Protein AF-A0AB38QVZ7-F1 (afdb_monomer_lite)

Structure (mmCIF, N/CA/C/O backbone):
data_AF-A0AB38QVZ7-F1
#
_entry.id   AF-A0AB38QVZ7-F1
#
loop_
_atom_site.group_PDB
_atom_site.id
_atom_site.type_symbol
_atom_site.label_atom_id
_atom_site.label_alt_id
_atom_site.label_comp_id
_atom_site.label_asym_id
_atom_site.label_entity_id
_atom_site.label_seq_id
_atom_site.pdbx_PDB_ins_code
_atom_site.Cartn_x
_atom_site.Cartn_y
_atom_site.Cartn_z
_atom_site.occupancy
_atom_site.B_iso_or_equiv
_atom_site.auth_seq_id
_atom_site.auth_comp_id
_atom_site.auth_asym_id
_atom_site.auth_atom_id
_atom_site.pdbx_PDB_model_num
ATOM 1 N N . MET A 1 1 ? -0.537 10.337 21.433 1.00 65.56 1 MET A N 1
ATOM 2 C CA . MET A 1 1 ? -1.586 9.343 21.124 1.00 65.56 1 MET A CA 1
ATOM 3 C C . MET A 1 1 ? -2.334 9.075 22.421 1.00 65.56 1 MET A C 1
ATOM 5 O O . MET A 1 1 ? -1.668 8.815 23.414 1.00 65.56 1 MET A O 1
ATOM 9 N N . ASP A 1 2 ? -3.657 9.234 22.458 1.00 90.69 2 ASP A N 1
ATOM 10 C CA . ASP A 1 2 ? -4.445 8.999 23.679 1.00 90.69 2 ASP A CA 1
ATOM 11 C C . ASP A 1 2 ? -4.941 7.549 23.711 1.00 90.69 2 ASP A C 1
ATOM 13 O O . ASP A 1 2 ? -5.911 7.187 23.042 1.00 90.69 2 ASP A O 1
ATOM 17 N N . TYR A 1 3 ? -4.243 6.710 24.473 1.00 93.56 3 TYR A N 1
ATOM 18 C CA . TYR A 1 3 ? -4.527 5.280 24.558 1.00 93.56 3 TYR A CA 1
ATOM 19 C C . TYR A 1 3 ? -5.864 4.968 25.244 1.00 93.56 3 TYR A C 1
ATOM 21 O O . TYR A 1 3 ? -6.479 3.957 24.909 1.00 93.56 3 TYR A O 1
ATOM 29 N N . LYS A 1 4 ? -6.353 5.831 26.151 1.00 95.12 4 LYS A N 1
ATOM 30 C CA . LYS A 1 4 ? -7.640 5.613 26.836 1.00 95.12 4 LYS A CA 1
ATOM 31 C C . LYS A 1 4 ? -8.794 5.714 25.845 1.00 95.12 4 LYS A C 1
ATOM 33 O O . LYS A 1 4 ? -9.647 4.833 25.800 1.00 95.12 4 LYS A O 1
ATOM 38 N N . LYS A 1 5 ? -8.754 6.728 24.980 1.00 93.75 5 LYS A N 1
ATOM 39 C CA . LYS A 1 5 ? -9.744 6.928 23.915 1.00 93.75 5 LYS A CA 1
ATOM 40 C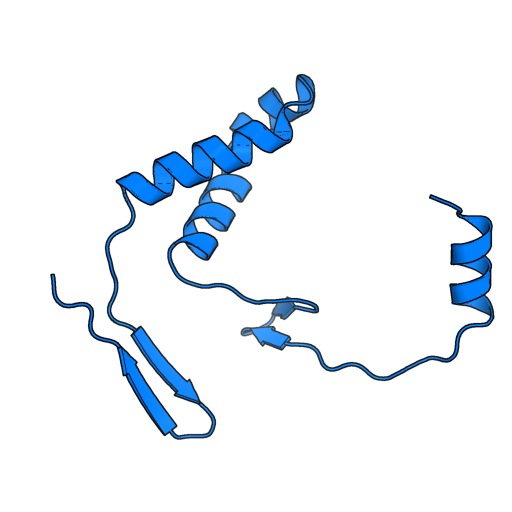 C . LYS A 1 5 ? -9.718 5.815 22.859 1.00 93.75 5 LYS A C 1
ATOM 42 O O . LYS A 1 5 ? -10.762 5.439 22.330 1.00 93.75 5 LYS A O 1
ATOM 47 N N . VAL A 1 6 ? -8.535 5.278 22.538 1.00 94.62 6 VAL A N 1
ATOM 48 C CA . VAL A 1 6 ? -8.406 4.118 21.634 1.00 94.62 6 VAL A CA 1
ATOM 49 C C . VAL A 1 6 ? -9.039 2.875 22.261 1.00 94.62 6 VAL A C 1
ATOM 51 O O . VAL A 1 6 ? -9.818 2.199 21.593 1.00 94.62 6 VAL A O 1
ATOM 54 N N . LEU A 1 7 ? -8.759 2.607 23.540 1.00 95.19 7 LEU A N 1
ATOM 55 C CA . LEU A 1 7 ? -9.328 1.473 24.269 1.00 95.19 7 LEU A CA 1
ATOM 56 C C . LEU A 1 7 ? -10.858 1.554 24.345 1.00 95.19 7 LEU A C 1
ATOM 58 O O . LEU A 1 7 ? -11.537 0.587 24.013 1.00 95.19 7 LEU A O 1
ATOM 62 N N . GLU A 1 8 ? -11.400 2.717 24.705 1.00 95.31 8 GLU A N 1
ATOM 63 C CA . GLU A 1 8 ? -12.846 2.962 24.731 1.00 95.31 8 GLU A CA 1
ATOM 64 C C . GLU A 1 8 ? -13.487 2.675 23.364 1.00 95.31 8 GLU A C 1
ATOM 66 O O . GLU A 1 8 ? -14.511 2.001 23.273 1.00 95.31 8 GLU A O 1
ATOM 71 N N . ARG A 1 9 ? -12.839 3.102 22.273 1.00 93.25 9 ARG A N 1
ATOM 72 C CA . ARG A 1 9 ? -13.328 2.866 20.911 1.00 93.25 9 ARG A CA 1
ATOM 73 C C . ARG A 1 9 ? -13.275 1.397 20.491 1.00 93.25 9 ARG A C 1
ATOM 75 O O . ARG A 1 9 ? -14.134 0.982 19.719 1.00 93.25 9 ARG A O 1
ATOM 82 N N . ILE A 1 10 ? -12.305 0.623 20.978 1.00 94.38 10 ILE A N 1
ATOM 83 C CA . ILE A 1 10 ? -12.232 -0.827 20.738 1.00 94.38 10 ILE A CA 1
ATOM 84 C C . ILE A 1 10 ? -13.340 -1.554 21.511 1.00 94.38 10 ILE A C 1
ATOM 86 O O . ILE A 1 10 ? -13.977 -2.443 20.955 1.00 94.38 10 ILE A O 1
ATOM 90 N N . LEU A 1 11 ? -13.594 -1.164 22.765 1.00 95.88 11 LEU A N 1
ATOM 91 C CA . LEU A 1 11 ? -14.573 -1.826 23.634 1.00 95.88 11 LEU A CA 1
ATOM 92 C C . LEU A 1 11 ? -16.026 -1.469 23.294 1.00 95.88 11 LEU A C 1
ATOM 94 O O . LEU A 1 11 ? -16.900 -2.327 23.360 1.00 95.88 11 LEU A O 1
ATOM 98 N N . MET A 1 12 ? -16.293 -0.207 22.951 1.00 95.06 12 MET A N 1
ATOM 99 C CA . MET A 1 12 ? -17.654 0.325 22.785 1.00 95.06 12 MET A CA 1
ATOM 100 C C . MET A 1 12 ? -18.017 0.603 21.320 1.00 95.06 12 MET A C 1
ATOM 102 O O . MET A 1 12 ? -19.163 0.926 21.002 1.00 95.06 12 MET A O 1
ATOM 106 N N . GLY A 1 13 ? -17.044 0.524 20.410 1.00 91.25 13 GLY A N 1
ATOM 107 C CA . GLY A 1 13 ? -17.245 0.805 18.994 1.00 91.25 13 GLY A CA 1
ATOM 108 C C . GLY A 1 13 ? -18.130 -0.231 18.305 1.00 91.25 13 GLY A C 1
ATOM 109 O O . GLY A 1 13 ? -18.056 -1.429 18.565 1.00 91.25 13 GLY A O 1
ATOM 110 N N . LYS A 1 14 ? -18.952 0.225 17.355 1.00 92.75 14 LYS A N 1
ATOM 111 C CA . LYS A 1 14 ? -19.709 -0.676 16.478 1.00 92.75 14 LYS A CA 1
ATOM 112 C C . LYS A 1 14 ? -18.782 -1.272 15.423 1.00 92.75 14 LYS A C 1
ATOM 114 O O . LYS A 1 14 ? -18.132 -0.529 14.685 1.00 92.75 14 LYS A O 1
ATOM 119 N N . GLN A 1 15 ? -18.779 -2.597 15.320 1.00 93.12 15 GLN A N 1
ATOM 120 C CA . GLN A 1 15 ? -18.070 -3.308 14.262 1.00 93.12 15 GLN A CA 1
ATOM 121 C C . GLN A 1 15 ? -18.696 -2.999 12.899 1.00 93.12 15 GLN A C 1
ATOM 123 O O . GLN A 1 15 ? -19.913 -2.841 12.775 1.00 93.12 15 GLN A O 1
ATOM 128 N N . ARG A 1 16 ? -17.852 -2.902 11.873 1.00 93.12 16 ARG A N 1
ATOM 129 C CA . ARG A 1 16 ? -18.270 -2.709 10.484 1.00 93.12 16 ARG A CA 1
ATOM 130 C C . ARG A 1 16 ? -17.502 -3.676 9.605 1.00 93.12 16 ARG A C 1
ATOM 132 O O . ARG A 1 16 ? -16.321 -3.915 9.841 1.00 93.12 16 ARG A O 1
ATOM 139 N N . LYS A 1 17 ? -18.182 -4.204 8.594 1.00 96.12 17 LYS A N 1
ATOM 140 C CA . LYS A 1 17 ? -17.513 -4.900 7.500 1.00 96.12 17 LYS A CA 1
ATOM 141 C C . LYS A 1 17 ? -16.796 -3.860 6.646 1.00 96.12 17 LYS A C 1
ATOM 143 O O . LYS A 1 17 ? -17.322 -2.765 6.448 1.00 96.12 17 LYS A O 1
ATOM 148 N N . ILE A 1 18 ? -15.603 -4.213 6.198 1.00 95.69 18 ILE A N 1
ATOM 149 C CA . ILE A 1 18 ? -14.811 -3.434 5.256 1.00 95.69 18 ILE A CA 1
ATOM 150 C C . ILE A 1 18 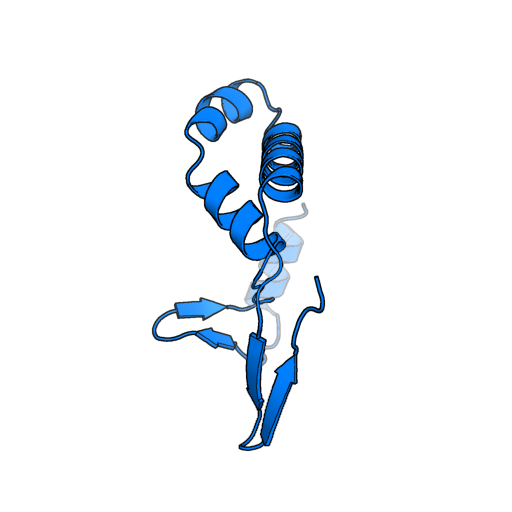? -14.379 -4.361 4.133 1.00 95.69 18 ILE A C 1
ATOM 152 O O . ILE A 1 18 ? -14.230 -5.567 4.353 1.00 95.69 18 ILE A O 1
ATOM 156 N N . ASP A 1 19 ? -14.159 -3.783 2.966 1.00 96.25 19 ASP A N 1
ATOM 157 C CA . ASP A 1 19 ? -13.553 -4.497 1.857 1.00 96.25 19 ASP A CA 1
ATOM 158 C C . ASP A 1 19 ? -12.044 -4.607 2.080 1.00 96.25 19 ASP A C 1
ATOM 160 O O . ASP A 1 19 ? -11.420 -3.760 2.725 1.00 96.25 19 ASP A O 1
ATOM 164 N N . VAL A 1 20 ? -11.464 -5.684 1.562 1.00 96.00 20 VAL A N 1
ATOM 165 C CA . VAL A 1 20 ? -10.030 -5.964 1.644 1.00 96.00 20 VAL A CA 1
ATOM 166 C C . VAL A 1 20 ? -9.564 -6.366 0.253 1.00 96.00 20 VAL A C 1
ATOM 168 O O . VAL A 1 20 ? -10.208 -7.181 -0.407 1.00 96.00 20 VAL A O 1
ATOM 171 N N . GLY A 1 21 ? -8.448 -5.798 -0.196 1.00 95.56 21 GLY A N 1
ATOM 172 C CA . GLY A 1 21 ? -7.807 -6.211 -1.439 1.00 95.56 21 GLY A CA 1
ATOM 173 C C . GLY A 1 21 ? -7.080 -7.541 -1.250 1.00 95.56 21 GLY A C 1
ATOM 174 O O . GLY A 1 21 ? -6.415 -7.736 -0.233 1.00 95.56 21 GLY A O 1
ATOM 175 N N . ARG A 1 22 ? -7.174 -8.442 -2.230 1.00 95.25 22 ARG A N 1
ATOM 176 C CA . ARG A 1 22 ? -6.404 -9.693 -2.278 1.00 95.25 22 ARG A CA 1
ATOM 177 C C . ARG A 1 22 ? -5.498 -9.687 -3.505 1.00 95.25 22 ARG A C 1
ATOM 179 O O . ARG A 1 22 ? -5.968 -9.387 -4.600 1.00 95.25 22 ARG A O 1
ATOM 186 N N . ILE A 1 23 ? -4.227 -10.021 -3.311 1.00 92.94 23 ILE A N 1
ATOM 187 C CA . ILE A 1 23 ? -3.238 -10.212 -4.377 1.00 92.94 23 ILE A CA 1
ATOM 188 C C . ILE A 1 23 ? -2.664 -11.608 -4.181 1.00 92.94 23 ILE A C 1
ATOM 190 O O . ILE A 1 23 ? -1.982 -11.846 -3.190 1.00 92.94 23 ILE A O 1
ATOM 194 N N . ASP A 1 24 ? -2.975 -12.535 -5.083 1.00 91.00 24 ASP A N 1
ATOM 195 C CA . ASP A 1 24 ? -2.644 -13.955 -4.926 1.00 91.00 24 ASP A CA 1
ATOM 196 C C . ASP A 1 24 ? -3.069 -14.491 -3.538 1.00 91.00 24 ASP A C 1
ATOM 198 O O . ASP A 1 24 ? -4.265 -14.558 -3.240 1.00 91.00 24 ASP A O 1
ATOM 202 N N . GLU A 1 25 ? -2.115 -14.827 -2.663 1.00 94.38 25 GLU A N 1
ATOM 203 C CA . GLU A 1 25 ? -2.362 -15.293 -1.287 1.00 94.38 25 GLU A CA 1
ATOM 204 C C . GLU A 1 25 ? -2.188 -14.206 -0.209 1.00 94.38 25 GLU A C 1
ATOM 206 O O . GLU A 1 25 ? -2.377 -14.467 0.981 1.00 94.38 25 GLU A O 1
ATOM 211 N N . GLU A 1 26 ? -1.856 -12.976 -0.603 1.00 92.56 26 GLU A N 1
ATOM 212 C CA . GLU A 1 26 ? -1.657 -11.835 0.292 1.00 92.56 26 GLU A CA 1
ATOM 213 C C . GLU A 1 26 ? -2.877 -10.898 0.336 1.00 92.56 26 GLU A C 1
ATOM 215 O O . GLU A 1 26 ? -3.671 -10.809 -0.604 1.00 92.56 26 GLU A O 1
ATOM 220 N N . TYR A 1 27 ? -3.017 -10.160 1.443 1.00 94.44 27 TYR A N 1
ATOM 221 C CA . TYR A 1 27 ? -4.125 -9.229 1.686 1.00 94.44 27 TYR A CA 1
ATOM 22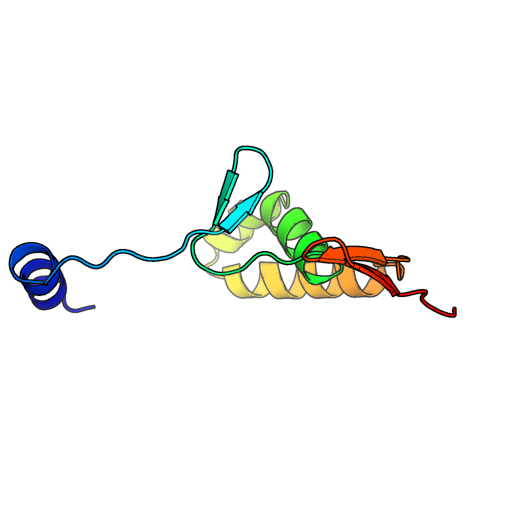2 C C . TYR A 1 27 ? -3.619 -7.808 1.950 1.00 94.44 27 TYR A C 1
ATOM 224 O O . TYR A 1 27 ? -2.639 -7.609 2.668 1.00 94.44 27 TYR A O 1
ATOM 232 N N . CYS A 1 28 ? -4.336 -6.806 1.437 1.00 92.88 28 CYS A N 1
ATOM 233 C CA . CYS A 1 28 ? -4.059 -5.388 1.654 1.00 92.88 28 CYS A CA 1
ATOM 234 C C . CYS A 1 28 ? -5.317 -4.628 2.104 1.00 92.88 28 CYS A C 1
ATOM 236 O O . CYS A 1 28 ? -6.392 -4.774 1.526 1.00 92.88 28 CYS A O 1
ATOM 238 N N . ILE A 1 29 ? -5.170 -3.785 3.130 1.00 95.31 29 ILE A N 1
ATOM 239 C CA . ILE A 1 29 ? -6.264 -2.984 3.712 1.00 95.31 29 ILE A CA 1
ATOM 240 C C . ILE A 1 29 ? -6.333 -1.574 3.098 1.00 95.31 29 ILE A C 1
ATOM 242 O O . ILE A 1 29 ? -7.365 -0.915 3.187 1.00 95.31 29 ILE A O 1
ATOM 246 N N . THR A 1 30 ? -5.244 -1.081 2.500 1.00 92.31 30 THR A N 1
ATOM 247 C CA . THR A 1 30 ? -5.126 0.326 2.087 1.00 92.31 30 THR A CA 1
ATOM 248 C C . THR A 1 30 ? -4.996 0.494 0.581 1.00 92.31 30 THR A C 1
ATOM 250 O O . THR A 1 30 ? -5.901 1.023 -0.055 1.00 92.31 30 THR A O 1
ATOM 253 N N . VAL A 1 31 ? -3.864 0.099 0.005 1.00 88.19 31 VAL A N 1
ATOM 254 C CA . VAL A 1 31 ? -3.548 0.339 -1.405 1.00 88.19 31 VAL A CA 1
ATOM 255 C C . VAL A 1 31 ? -2.495 -0.644 -1.903 1.00 88.19 31 VAL A C 1
ATOM 257 O O . VAL A 1 31 ? -1.623 -1.077 -1.150 1.00 88.19 31 VAL A O 1
ATOM 260 N N . VAL A 1 32 ? -2.566 -0.973 -3.190 1.00 86.88 32 VAL A N 1
ATOM 261 C CA . VAL A 1 32 ? -1.558 -1.755 -3.908 1.00 86.88 32 VAL A CA 1
ATOM 262 C C . VAL A 1 32 ? -0.992 -0.875 -5.010 1.00 86.88 32 VAL A C 1
ATOM 264 O O . VAL A 1 32 ? -1.746 -0.265 -5.765 1.00 86.88 32 VAL A O 1
ATOM 267 N N . GLY A 1 33 ? 0.333 -0.798 -5.088 1.00 82.88 33 GLY A N 1
ATOM 268 C CA . GLY A 1 33 ? 1.043 -0.027 -6.102 1.00 82.88 33 GLY A CA 1
ATOM 269 C C . GLY A 1 33 ? 1.942 -0.925 -6.943 1.00 82.88 33 GLY A C 1
ATOM 270 O O . GLY A 1 33 ? 2.596 -1.824 -6.420 1.00 82.88 33 GLY A O 1
ATOM 271 N N . ILE A 1 34 ? 2.001 -0.653 -8.246 1.00 82.69 34 ILE A N 1
ATOM 272 C CA . ILE A 1 34 ? 2.946 -1.271 -9.182 1.00 82.69 34 ILE A CA 1
ATOM 273 C C . ILE A 1 34 ? 3.758 -0.184 -9.891 1.00 82.69 34 ILE A C 1
ATOM 275 O O . ILE A 1 34 ? 3.403 0.994 -9.883 1.00 82.69 34 ILE A O 1
ATOM 279 N N . GLY A 1 35 ? 4.867 -0.574 -10.511 1.00 78.44 35 GLY A N 1
ATOM 280 C CA . GLY A 1 35 ? 5.720 0.342 -11.261 1.00 78.44 35 GLY A CA 1
ATOM 281 C C . GLY A 1 35 ? 6.775 1.033 -10.396 1.00 78.44 35 GLY A C 1
ATOM 282 O O . GLY A 1 35 ? 7.419 0.371 -9.582 1.00 78.44 35 GLY A O 1
ATOM 283 N N . LEU A 1 36 ? 6.994 2.339 -10.598 1.00 73.88 36 LEU A N 1
ATOM 284 C CA . LEU A 1 36 ? 8.063 3.088 -9.921 1.00 73.88 36 LEU A CA 1
ATOM 285 C C . LEU A 1 36 ? 7.955 2.968 -8.395 1.00 73.88 36 LEU A C 1
ATOM 287 O O . LEU A 1 36 ? 8.922 2.586 -7.743 1.00 73.88 36 LEU A O 1
ATOM 291 N N . ASP A 1 37 ? 6.771 3.237 -7.844 1.00 71.25 37 ASP A N 1
ATOM 292 C CA . ASP A 1 37 ? 6.528 3.216 -6.399 1.00 71.25 37 ASP A CA 1
ATOM 293 C C . ASP A 1 37 ? 6.696 1.806 -5.808 1.00 71.25 37 ASP A C 1
ATOM 295 O O . ASP A 1 37 ? 7.383 1.623 -4.804 1.00 71.25 37 ASP A O 1
ATOM 299 N N . GLY A 1 38 ? 6.209 0.777 -6.514 1.00 68.69 38 GLY A N 1
ATOM 300 C CA . GLY A 1 38 ? 6.449 -0.623 -6.149 1.00 68.69 38 GLY A CA 1
ATOM 301 C C . GLY A 1 38 ? 7.941 -0.977 -6.136 1.00 68.69 38 GLY A C 1
ATOM 302 O O . GLY A 1 38 ? 8.421 -1.632 -5.209 1.00 68.69 38 GLY A O 1
ATOM 303 N N . LYS A 1 39 ? 8.717 -0.477 -7.110 1.00 73.19 39 LYS A N 1
ATOM 304 C CA . LYS A 1 39 ? 10.166 -0.711 -7.160 1.00 73.19 39 LYS A CA 1
ATOM 305 C C . LYS A 1 39 ? 10.917 0.037 -6.056 1.00 73.19 39 LYS A C 1
ATOM 307 O O . LYS A 1 39 ? 11.888 -0.494 -5.516 1.00 73.19 39 LYS A O 1
ATOM 312 N N . VAL A 1 40 ? 10.466 1.237 -5.687 1.00 73.06 40 VAL A N 1
ATOM 313 C CA . VAL A 1 40 ? 10.980 1.987 -4.528 1.00 73.06 40 VAL A CA 1
ATOM 314 C C . VAL A 1 40 ? 10.697 1.239 -3.232 1.00 73.06 40 VAL A C 1
ATOM 316 O O . VAL A 1 40 ? 11.609 1.090 -2.417 1.00 73.06 40 VAL A O 1
ATOM 319 N N . ALA A 1 41 ? 9.480 0.723 -3.052 1.00 69.62 41 ALA A N 1
ATOM 320 C CA . ALA A 1 41 ? 9.102 -0.056 -1.879 1.00 69.62 41 ALA A CA 1
ATOM 321 C C . ALA A 1 41 ? 9.935 -1.342 -1.746 1.00 69.62 41 ALA A C 1
ATOM 323 O O . ALA A 1 41 ? 10.457 -1.617 -0.664 1.00 69.62 41 ALA A O 1
ATOM 324 N N . GLU A 1 42 ? 10.138 -2.082 -2.841 1.00 72.62 42 GLU A N 1
ATOM 325 C CA . GLU A 1 42 ? 10.998 -3.272 -2.886 1.00 72.62 42 GLU A CA 1
ATOM 326 C C . GLU A 1 42 ? 12.448 -2.929 -2.503 1.00 72.62 42 GLU A C 1
ATOM 328 O O . GLU A 1 42 ? 12.999 -3.508 -1.565 1.00 72.62 42 GLU A O 1
ATOM 333 N N . VAL A 1 43 ? 13.061 -1.942 -3.172 1.00 68.56 43 VAL A N 1
ATOM 334 C CA . VAL A 1 43 ? 14.449 -1.525 -2.902 1.00 68.56 43 VAL A CA 1
ATOM 335 C C . VAL A 1 43 ? 14.603 -1.052 -1.459 1.00 68.56 43 VAL A C 1
ATOM 337 O O . VAL A 1 43 ? 15.551 -1.449 -0.782 1.00 68.56 43 VAL A O 1
ATOM 340 N N . ASN A 1 44 ? 13.660 -0.261 -0.950 1.00 66.75 44 ASN A N 1
ATOM 341 C CA . ASN A 1 44 ? 13.694 0.224 0.423 1.00 66.75 44 ASN A CA 1
ATOM 342 C C . ASN A 1 44 ? 13.517 -0.918 1.443 1.00 66.75 44 ASN A C 1
ATOM 344 O O . ASN A 1 44 ? 14.192 -0.935 2.473 1.00 66.75 44 ASN A O 1
ATOM 348 N N . ASN A 1 45 ? 12.655 -1.903 1.170 1.00 67.69 45 ASN A N 1
ATOM 349 C CA . ASN A 1 45 ? 12.469 -3.069 2.040 1.00 67.69 45 ASN A CA 1
ATOM 350 C C . ASN A 1 45 ? 13.674 -4.015 2.051 1.00 67.69 45 ASN A C 1
ATOM 352 O O . ASN A 1 45 ? 14.015 -4.528 3.114 1.00 67.69 45 ASN A O 1
ATOM 356 N N . VAL A 1 46 ? 14.356 -4.187 0.918 1.00 65.25 46 VAL A N 1
ATOM 357 C CA . VAL A 1 46 ? 15.546 -5.049 0.796 1.00 65.25 46 VAL A CA 1
ATOM 358 C C . VAL A 1 46 ? 16.838 -4.325 1.221 1.00 65.25 46 VAL A C 1
ATOM 360 O O . VAL A 1 46 ? 17.847 -4.967 1.532 1.00 65.25 46 VAL A O 1
ATOM 363 N N . SER A 1 47 ? 16.845 -2.988 1.274 1.00 59.41 47 SER A N 1
ATOM 364 C CA . SER A 1 47 ? 18.055 -2.209 1.555 1.00 59.41 47 SER A CA 1
ATOM 365 C C . SER A 1 47 ? 18.632 -2.482 2.955 1.00 59.41 47 SER A C 1
ATOM 367 O O . SER A 1 47 ? 18.054 -2.166 3.996 1.00 59.41 47 SER A O 1
ATOM 369 N N . LYS A 1 48 ? 19.856 -3.028 2.988 1.00 55.09 48 LYS A N 1
ATOM 370 C CA . LYS A 1 48 ? 20.612 -3.315 4.224 1.00 55.09 48 LYS A CA 1
ATOM 371 C C . LYS A 1 48 ? 20.934 -2.052 5.041 1.00 55.09 48 LYS A C 1
ATOM 373 O O . LYS A 1 48 ? 21.177 -2.143 6.244 1.00 55.09 48 LYS A O 1
ATOM 378 N N . TYR A 1 49 ? 20.890 -0.875 4.413 1.00 57.25 49 TYR A N 1
ATOM 379 C CA . TYR A 1 49 ? 21.164 0.417 5.048 1.00 57.25 49 TYR A CA 1
ATOM 380 C C . TYR A 1 49 ? 20.058 0.877 6.012 1.00 57.25 49 TYR A C 1
ATOM 382 O O . TYR A 1 49 ? 20.340 1.710 6.872 1.00 57.25 49 TYR A O 1
ATOM 390 N N . LYS A 1 50 ? 18.843 0.293 5.968 1.00 53.03 50 LYS A N 1
ATOM 391 C CA . LYS A 1 50 ? 17.762 0.575 6.936 1.00 53.03 50 LYS A CA 1
ATOM 392 C C . LYS A 1 50 ? 18.216 0.413 8.386 1.00 53.03 50 LYS A C 1
ATOM 394 O O . LYS A 1 50 ? 17.851 1.230 9.223 1.00 53.03 50 LYS A O 1
ATOM 399 N N . LYS A 1 51 ? 19.034 -0.604 8.694 1.00 54.84 51 LYS A N 1
ATOM 400 C CA . LYS A 1 51 ? 19.537 -0.839 10.061 1.00 54.84 51 LYS A CA 1
ATOM 401 C C . LYS A 1 51 ? 20.478 0.269 10.533 1.00 54.84 51 LYS A C 1
ATOM 403 O O . LYS A 1 51 ? 20.377 0.697 11.678 1.00 54.84 51 LYS A O 1
ATOM 408 N N . TRP A 1 52 ? 21.346 0.758 9.649 1.00 54.75 52 TRP A N 1
ATOM 409 C CA . TRP A 1 52 ? 22.276 1.838 9.973 1.00 54.75 52 TRP A CA 1
ATOM 410 C C . TRP A 1 52 ? 21.557 3.191 10.074 1.00 54.75 52 TRP A C 1
ATOM 412 O O . TRP A 1 52 ? 21.780 3.920 11.031 1.00 54.75 52 TRP A O 1
ATOM 422 N N . PHE A 1 53 ? 20.604 3.483 9.180 1.00 53.41 53 PHE A N 1
ATOM 42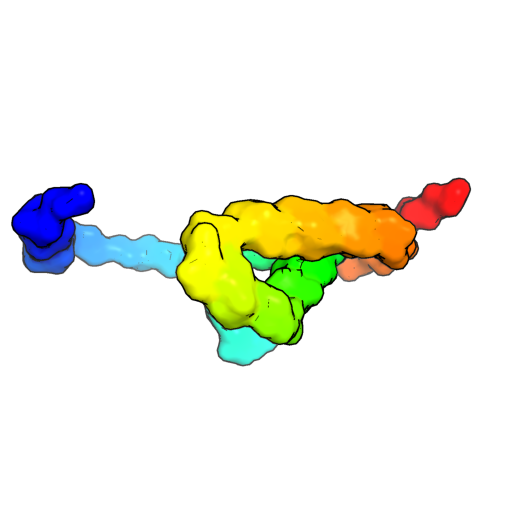3 C CA . PHE A 1 53 ? 19.831 4.732 9.215 1.00 53.41 53 PHE A CA 1
ATOM 424 C C . PHE A 1 53 ? 18.785 4.797 10.341 1.00 53.41 53 PHE A C 1
ATOM 426 O O . PHE A 1 53 ? 18.558 5.879 10.886 1.00 53.41 53 PHE A O 1
ATOM 433 N N . ASN A 1 54 ? 18.186 3.669 10.753 1.00 53.88 54 ASN A N 1
ATOM 434 C CA . ASN A 1 54 ? 17.335 3.639 11.952 1.00 53.88 54 ASN A CA 1
ATOM 435 C C . ASN A 1 54 ? 18.140 3.905 13.228 1.00 53.88 54 ASN A C 1
ATOM 437 O O . ASN A 1 54 ? 17.623 4.552 14.136 1.00 53.88 54 ASN A O 1
ATOM 441 N N . PHE A 1 55 ? 19.400 3.457 13.288 1.00 55.81 55 PHE A N 1
ATOM 442 C CA . PHE A 1 55 ? 20.280 3.707 14.432 1.00 55.81 55 PHE A CA 1
ATOM 443 C C . PHE A 1 55 ? 20.555 5.208 14.638 1.00 55.81 55 PHE A C 1
ATOM 445 O O . PHE A 1 55 ? 20.640 5.669 15.771 1.00 55.81 55 PHE A O 1
ATOM 452 N N . ILE A 1 56 ? 20.580 5.992 13.555 1.00 61.88 56 ILE A N 1
ATOM 453 C CA . ILE A 1 56 ? 20.752 7.458 13.574 1.00 61.88 56 ILE A CA 1
ATOM 454 C C . ILE A 1 56 ? 19.437 8.252 13.426 1.00 61.88 56 ILE A C 1
ATOM 456 O O . ILE A 1 56 ? 19.483 9.459 13.220 1.00 61.88 56 ILE A O 1
ATOM 460 N N . ARG A 1 57 ? 18.257 7.617 13.558 1.00 59.12 57 ARG A N 1
ATOM 461 C CA . ARG A 1 57 ? 16.918 8.253 13.433 1.00 59.12 57 ARG A CA 1
ATOM 462 C C . ARG A 1 57 ? 16.634 8.945 12.083 1.00 59.12 57 ARG A C 1
ATOM 464 O O . ARG A 1 57 ? 15.767 9.809 12.000 1.00 59.12 57 ARG A O 1
ATOM 471 N N . LEU A 1 58 ? 17.296 8.534 11.002 1.00 60.03 58 LEU A N 1
ATOM 472 C CA . LEU A 1 58 ? 17.176 9.134 9.662 1.00 60.03 58 LEU A CA 1
ATOM 473 C C . LEU A 1 58 ? 16.368 8.266 8.676 1.00 60.03 58 LEU A C 1
ATOM 475 O O . LEU A 1 58 ? 16.602 8.292 7.469 1.00 60.03 58 LEU A O 1
ATOM 479 N N . GLY A 1 59 ? 15.388 7.500 9.164 1.00 59.75 59 GLY A N 1
ATOM 480 C CA . GLY A 1 59 ? 14.573 6.594 8.338 1.00 59.75 59 GLY A CA 1
ATOM 481 C C . GLY A 1 59 ? 13.883 7.264 7.135 1.00 59.75 59 GLY A C 1
ATOM 482 O O . GLY A 1 59 ? 13.723 6.628 6.095 1.00 59.75 59 GLY A O 1
ATOM 483 N N . ALA A 1 60 ? 13.558 8.559 7.226 1.00 64.94 60 ALA A N 1
ATOM 484 C CA . ALA A 1 60 ? 12.988 9.335 6.120 1.00 64.94 60 ALA A CA 1
ATOM 485 C C . ALA A 1 60 ? 13.973 9.540 4.950 1.00 64.94 60 ALA A C 1
ATOM 487 O O . ALA A 1 60 ? 13.568 9.487 3.790 1.00 64.94 60 ALA A O 1
ATOM 488 N N . LEU A 1 61 ? 15.273 9.696 5.228 1.00 69.00 61 LEU A N 1
ATOM 489 C CA . LEU A 1 61 ? 16.293 9.837 4.181 1.00 69.00 61 LEU A CA 1
ATOM 490 C C . LEU A 1 61 ? 16.496 8.531 3.403 1.00 69.00 61 LEU A C 1
ATOM 492 O O . LEU A 1 61 ? 16.770 8.569 2.208 1.00 69.00 61 LEU A O 1
ATOM 496 N N . SER A 1 62 ? 16.291 7.377 4.046 1.00 68.25 62 SER A N 1
ATOM 497 C CA . SER A 1 62 ? 16.364 6.065 3.387 1.00 68.25 62 SER A CA 1
ATOM 498 C C . SER A 1 62 ? 15.325 5.923 2.269 1.00 68.25 62 SER A C 1
ATOM 500 O O . SER A 1 62 ? 15.637 5.382 1.206 1.00 68.25 62 SER A O 1
ATOM 502 N N . TYR A 1 63 ? 14.105 6.433 2.478 1.00 68.19 63 TYR A N 1
ATOM 503 C CA . TYR A 1 63 ? 13.063 6.429 1.446 1.00 68.19 63 TYR A CA 1
ATOM 504 C C . TYR A 1 63 ? 13.430 7.361 0.289 1.00 68.19 63 TYR A C 1
ATOM 506 O O . TYR A 1 63 ? 13.362 6.951 -0.863 1.00 68.19 63 TYR A O 1
ATOM 514 N N . VAL A 1 64 ? 13.888 8.582 0.589 1.00 74.12 64 VAL A N 1
ATOM 515 C CA . VAL A 1 64 ? 14.266 9.582 -0.427 1.00 74.12 64 VAL A CA 1
ATOM 516 C C . VAL A 1 64 ? 15.425 9.093 -1.298 1.00 74.12 64 VAL A C 1
ATOM 518 O O . VAL A 1 64 ? 15.372 9.209 -2.519 1.00 74.12 64 VAL A O 1
ATOM 521 N N . LEU A 1 65 ? 16.454 8.491 -0.699 1.00 71.38 65 LEU A N 1
ATOM 522 C CA . LEU A 1 65 ? 17.590 7.944 -1.446 1.00 71.38 65 LEU A CA 1
ATOM 523 C C . LEU A 1 65 ? 17.186 6.741 -2.306 1.00 71.38 65 LEU A C 1
ATOM 525 O O . LEU A 1 65 ? 17.600 6.649 -3.461 1.00 71.38 65 LEU A O 1
ATOM 529 N N . SER A 1 66 ? 16.336 5.854 -1.775 1.00 69.25 66 SER A N 1
ATOM 530 C CA . SER A 1 66 ? 15.781 4.732 -2.546 1.00 69.25 66 SER A CA 1
ATOM 531 C C . SER A 1 66 ? 14.921 5.234 -3.707 1.00 69.25 66 SER A C 1
ATOM 533 O O . SER A 1 66 ? 15.037 4.729 -4.820 1.00 69.25 66 SER A O 1
ATOM 535 N N . PHE A 1 67 ? 14.116 6.272 -3.475 1.00 75.06 67 PHE A N 1
ATOM 536 C CA . PHE A 1 67 ? 13.304 6.927 -4.494 1.00 75.06 67 PHE A CA 1
ATOM 537 C C . PHE A 1 67 ? 14.165 7.503 -5.623 1.00 75.06 67 PHE A C 1
ATOM 539 O O . PHE A 1 67 ? 13.943 7.164 -6.782 1.00 75.06 67 PHE A O 1
ATOM 546 N N . LEU A 1 68 ? 15.200 8.288 -5.301 1.00 77.25 68 LEU A N 1
ATOM 547 C CA . LEU A 1 68 ? 16.118 8.866 -6.292 1.00 77.25 68 LEU A CA 1
ATOM 548 C C . LEU A 1 68 ? 16.891 7.792 -7.074 1.00 77.25 68 LEU A C 1
ATOM 550 O O . LEU A 1 68 ? 17.042 7.897 -8.290 1.00 77.25 68 LEU A O 1
ATOM 554 N N . GLN A 1 69 ? 17.348 6.733 -6.398 1.00 74.00 69 GLN A N 1
ATOM 555 C CA . GLN A 1 69 ? 18.030 5.613 -7.049 1.00 74.00 69 GLN A CA 1
ATOM 556 C C . GLN A 1 69 ? 17.123 4.901 -8.054 1.00 74.00 69 GLN A C 1
ATOM 558 O O . GLN A 1 69 ? 17.575 4.526 -9.139 1.00 74.00 69 GLN A O 1
ATOM 563 N N . VAL A 1 70 ? 15.867 4.658 -7.680 1.00 73.06 70 VAL A N 1
ATOM 564 C CA . VAL A 1 70 ? 14.914 3.978 -8.553 1.00 73.06 70 VAL A CA 1
ATOM 565 C C . VAL A 1 70 ? 14.479 4.905 -9.681 1.00 73.06 70 VAL A C 1
ATOM 567 O O . VAL A 1 70 ? 14.451 4.450 -10.814 1.00 73.06 70 VAL A O 1
ATOM 570 N N . LEU A 1 71 ? 14.265 6.199 -9.430 1.00 78.25 71 LEU A N 1
ATOM 571 C CA . LEU A 1 71 ? 13.920 7.183 -10.461 1.00 78.25 71 LEU A CA 1
ATOM 572 C C . LEU A 1 71 ? 14.942 7.215 -11.610 1.00 78.25 71 LEU A C 1
ATOM 574 O O . LEU A 1 71 ? 14.556 7.248 -12.771 1.00 78.25 71 LEU A O 1
ATOM 578 N N . LEU A 1 72 ? 16.239 7.137 -11.298 1.00 74.81 72 LEU A N 1
ATOM 579 C CA . LEU A 1 72 ? 17.311 7.145 -12.304 1.00 74.81 72 LEU A CA 1
ATOM 580 C C . LEU A 1 72 ? 17.449 5.828 -13.086 1.00 74.81 72 LEU A C 1
ATOM 582 O O . LEU A 1 72 ? 18.091 5.803 -14.135 1.00 74.81 72 LEU A O 1
ATOM 586 N N . LYS A 1 73 ? 16.916 4.716 -12.568 1.00 72.06 73 LYS A N 1
ATOM 587 C CA . LYS A 1 73 ? 17.100 3.369 -13.144 1.00 72.06 73 LYS A CA 1
ATOM 588 C C . LYS A 1 73 ? 15.819 2.762 -13.700 1.00 72.06 73 LYS A C 1
ATOM 590 O O . LYS A 1 73 ? 15.890 1.788 -14.451 1.00 72.06 73 LYS A O 1
ATOM 595 N N . TYR A 1 74 ? 14.667 3.280 -13.294 1.00 76.06 74 TYR A N 1
ATOM 596 C CA . TYR A 1 74 ? 13.372 2.754 -13.675 1.00 76.06 74 TYR A CA 1
ATOM 597 C C . TYR A 1 74 ? 13.142 3.004 -15.161 1.00 76.06 74 TYR A C 1
ATOM 599 O O . TYR A 1 74 ? 13.237 4.131 -15.641 1.00 76.06 74 TYR A O 1
ATOM 607 N N . ARG A 1 75 ? 12.864 1.928 -15.896 1.00 72.19 75 ARG A N 1
ATOM 608 C CA . ARG A 1 75 ? 12.512 2.000 -17.312 1.00 72.19 75 ARG A CA 1
ATOM 609 C C . ARG A 1 75 ? 10.993 1.918 -17.436 1.00 72.19 75 ARG A C 1
ATOM 611 O O . ARG A 1 75 ? 10.407 1.081 -16.746 1.00 72.19 75 ARG A O 1
ATOM 618 N N . PRO A 1 76 ? 1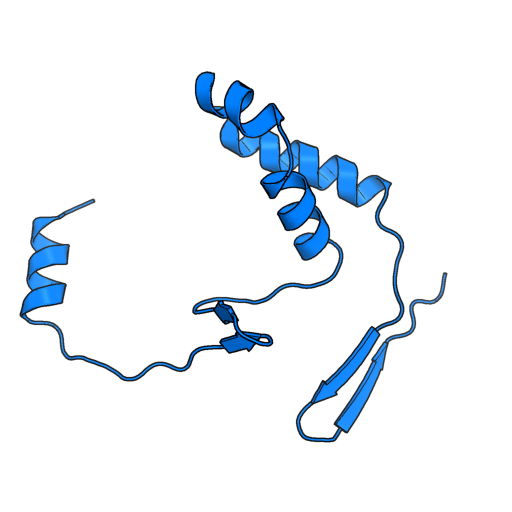0.362 2.742 -18.291 1.00 77.12 76 PRO A N 1
ATOM 619 C CA . PRO A 1 76 ? 8.947 2.595 -18.605 1.00 77.12 76 PRO A CA 1
ATOM 620 C C . PRO A 1 76 ? 8.638 1.165 -19.052 1.00 77.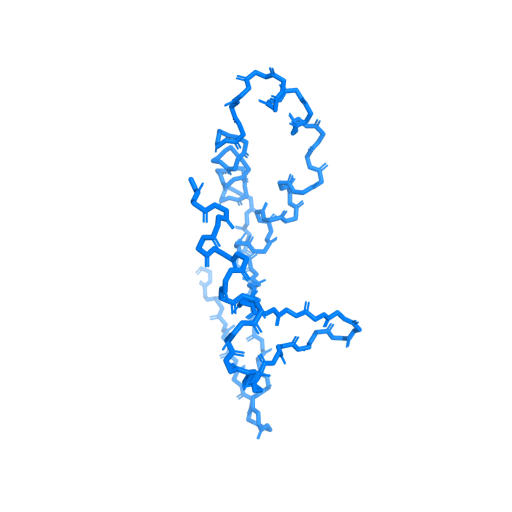12 76 PRO A C 1
ATOM 622 O O . PRO A 1 76 ? 9.444 0.531 -19.737 1.00 77.12 76 PRO A O 1
ATOM 625 N N . VAL A 1 77 ? 7.477 0.656 -18.650 1.00 81.50 77 VAL A N 1
ATOM 626 C CA . VAL A 1 77 ? 7.013 -0.688 -19.005 1.00 81.50 77 VAL A CA 1
ATOM 627 C C . VAL A 1 77 ? 5.648 -0.598 -19.668 1.00 81.50 77 VAL A C 1
ATOM 629 O O . VAL A 1 77 ? 4.836 0.256 -19.313 1.00 81.50 77 VAL A O 1
ATOM 632 N N . ASN A 1 78 ? 5.396 -1.492 -20.620 1.00 88.44 78 ASN A N 1
ATOM 633 C CA . ASN A 1 78 ? 4.062 -1.678 -21.176 1.00 88.44 78 ASN A CA 1
ATOM 634 C C . ASN A 1 78 ? 3.203 -2.426 -20.155 1.00 88.44 78 ASN A C 1
ATOM 636 O O . ASN A 1 78 ? 3.652 -3.418 -19.578 1.00 88.44 78 ASN A O 1
ATOM 640 N N . ILE A 1 79 ? 1.978 -1.957 -19.936 1.00 90.25 79 ILE A N 1
ATOM 641 C CA . ILE A 1 79 ? 1.061 -2.513 -18.940 1.00 90.25 79 ILE A CA 1
ATOM 642 C C . ILE A 1 79 ? -0.203 -2.982 -19.650 1.00 90.25 79 ILE A C 1
ATOM 644 O O . ILE A 1 79 ? -0.808 -2.240 -20.420 1.00 90.25 79 ILE A O 1
ATOM 648 N N . GLN A 1 80 ? -0.623 -4.208 -19.353 1.00 93.00 80 GLN A N 1
ATOM 649 C CA . GLN A 1 80 ? -1.939 -4.715 -19.712 1.00 93.00 80 GLN A CA 1
ATOM 650 C C . GLN A 1 80 ? -2.723 -4.973 -18.427 1.00 93.00 80 GLN A C 1
ATOM 652 O O . GLN A 1 80 ? -2.264 -5.715 -17.560 1.00 93.00 80 GLN A O 1
ATOM 657 N N . LEU A 1 81 ? -3.904 -4.373 -18.317 1.00 92.94 81 LEU A N 1
ATOM 658 C CA . LEU A 1 81 ? -4.838 -4.581 -17.216 1.00 92.94 81 LEU A CA 1
ATOM 659 C C . LEU A 1 81 ? -6.058 -5.341 -17.728 1.00 92.94 81 LEU A C 1
ATOM 661 O O . LEU A 1 81 ? -6.518 -5.109 -18.845 1.00 92.94 81 LEU A O 1
ATOM 665 N N . ASN A 1 82 ? -6.571 -6.247 -16.904 1.00 95.62 82 ASN A N 1
ATOM 666 C CA . ASN A 1 82 ? -7.868 -6.877 -17.107 1.00 95.62 82 ASN A CA 1
ATOM 667 C C . ASN A 1 82 ? -8.756 -6.481 -15.926 1.00 95.62 82 ASN A C 1
ATOM 669 O O . ASN A 1 82 ? -8.471 -6.886 -14.800 1.00 95.62 82 ASN A O 1
ATOM 673 N N . ILE A 1 83 ? -9.761 -5.647 -16.178 1.00 95.31 83 ILE A N 1
ATOM 674 C CA . ILE A 1 83 ? -10.671 -5.118 -15.158 1.00 95.31 83 ILE A CA 1
ATOM 675 C C . ILE A 1 83 ? -12.073 -5.558 -15.543 1.00 95.31 83 ILE A C 1
ATOM 677 O O . ILE A 1 83 ? -12.551 -5.199 -16.611 1.00 95.31 83 ILE A O 1
ATOM 681 N N . ASP A 1 84 ? -12.701 -6.379 -14.703 1.00 96.06 84 ASP A N 1
ATOM 682 C CA . ASP A 1 84 ? -14.067 -6.877 -14.913 1.00 96.06 84 ASP A CA 1
ATOM 683 C C . ASP A 1 84 ? -14.303 -7.504 -16.306 1.00 96.06 84 ASP A C 1
ATOM 685 O O . ASP A 1 84 ? -15.393 -7.447 -16.869 1.00 96.06 84 ASP A O 1
ATOM 689 N N . GLY A 1 85 ? -13.264 -8.137 -16.866 1.00 94.88 85 GLY A N 1
ATOM 690 C CA . GLY A 1 85 ? -13.284 -8.761 -18.194 1.00 94.88 85 GLY A CA 1
ATOM 691 C C . GLY A 1 85 ? -12.854 -7.838 -19.340 1.00 94.88 85 GLY A C 1
ATOM 692 O O . GLY A 1 85 ? -12.621 -8.322 -20.451 1.00 94.88 85 GLY A O 1
ATOM 693 N N . GLU A 1 86 ? -12.688 -6.540 -19.090 1.00 96.50 86 GLU A N 1
ATOM 694 C CA . GLU A 1 86 ? -12.209 -5.568 -20.067 1.00 96.50 86 GLU A CA 1
ATOM 695 C C . GLU A 1 86 ? -10.684 -5.478 -20.078 1.00 96.50 86 GLU A C 1
ATOM 697 O O . GLU A 1 86 ? -10.027 -5.315 -19.047 1.00 96.50 86 GLU A O 1
ATOM 702 N N . LYS A 1 87 ? -10.099 -5.547 -21.278 1.00 96.19 87 LYS A N 1
ATOM 703 C CA . LYS A 1 87 ? -8.653 -5.409 -21.470 1.00 96.19 87 LYS A CA 1
ATOM 704 C C . LYS A 1 87 ? -8.289 -3.957 -21.758 1.00 96.19 87 LYS A C 1
ATOM 706 O O . LYS A 1 87 ? -8.648 -3.428 -22.806 1.00 96.19 87 LYS A O 1
ATOM 711 N N . LEU A 1 88 ? -7.491 -3.361 -20.878 1.00 94.50 88 LEU A N 1
ATOM 712 C CA . LEU A 1 88 ? -6.878 -2.047 -21.067 1.00 94.50 88 LEU A CA 1
ATOM 713 C C . LEU A 1 88 ? -5.384 -2.223 -21.334 1.00 94.50 88 LEU A C 1
ATOM 715 O O . LEU A 1 88 ? -4.699 -2.943 -20.606 1.00 94.50 88 LEU A O 1
ATOM 719 N N . VAL A 1 89 ? -4.866 -1.569 -22.371 1.00 93.44 89 VAL A N 1
ATOM 720 C CA . VAL A 1 89 ? -3.450 -1.650 -22.751 1.00 93.44 89 VAL A CA 1
ATOM 721 C C . VAL A 1 89 ? -2.849 -0.252 -22.727 1.00 93.44 89 VAL A C 1
ATOM 723 O O . VAL A 1 89 ? -3.322 0.647 -23.416 1.00 93.44 89 VAL A O 1
ATOM 726 N N . PHE A 1 90 ? -1.780 -0.094 -21.955 1.00 88.94 90 PHE A N 1
ATOM 727 C CA . PHE A 1 90 ? -0.998 1.128 -21.847 1.00 88.94 90 PHE A CA 1
ATOM 728 C C . PHE A 1 90 ? 0.397 0.854 -22.403 1.00 88.94 90 PHE A C 1
ATOM 730 O O . PHE A 1 90 ? 1.197 0.138 -21.794 1.00 88.94 90 PHE A O 1
ATOM 737 N N . LEU A 1 91 ? 0.668 1.401 -23.586 1.00 85.56 91 LEU A N 1
ATOM 738 C CA . LEU A 1 91 ? 1.975 1.331 -24.227 1.00 85.56 91 LEU A CA 1
ATOM 739 C C . LEU A 1 91 ? 2.717 2.632 -23.959 1.00 85.56 91 LEU A C 1
ATOM 741 O O . LEU A 1 91 ? 2.186 3.714 -24.208 1.00 85.56 91 LEU A O 1
ATOM 745 N N . MET A 1 92 ? 3.939 2.523 -23.459 1.00 76.31 92 MET A N 1
ATOM 746 C CA . MET A 1 92 ? 4.795 3.688 -23.290 1.00 76.31 92 MET A CA 1
ATOM 747 C C . MET A 1 92 ? 5.575 3.895 -24.588 1.00 76.31 92 MET A C 1
ATOM 749 O O . MET A 1 92 ? 6.424 3.076 -24.942 1.00 76.31 92 MET A O 1
ATOM 753 N N . SER A 1 93 ? 5.266 4.972 -25.310 1.00 61.16 93 SER A N 1
ATOM 754 C CA . SER A 1 93 ? 6.102 5.465 -26.408 1.00 61.16 93 SER A CA 1
ATOM 755 C C . SER A 1 93 ? 7.416 5.971 -25.812 1.00 61.16 93 SER A C 1
ATOM 757 O O . SER A 1 93 ? 7.385 6.785 -24.887 1.00 61.16 93 SER A O 1
ATOM 759 N N . GLY A 1 94 ? 8.543 5.436 -26.287 1.00 56.09 94 GLY A N 1
ATOM 760 C CA . GLY A 1 94 ? 9.883 5.875 -25.884 1.00 56.09 94 GLY A CA 1
ATOM 761 C C . GLY A 1 94 ? 10.215 7.285 -26.347 1.00 56.09 94 GLY A C 1
ATOM 762 O O . GLY A 1 94 ? 9.649 7.712 -27.379 1.00 56.09 94 GLY A O 1
#

Radius of gyration: 19.43 Å; chains: 1; bounding box: 42×25×53 Å

Secondary structure (DSSP, 8-state):
--HHHHHHHHHHPPP-----EEETTEEESS----SHHHHHHHHHHH-TTHHHHHHTT-HHHHHHHHHHHHHHHPPP--EEEEETTEEEEE----

InterPro domains:
  IPR016064 NAD kinase/diacylglycerol kinase-like domain superfamily [SSF111331] (2-88)

pLDDT: mean 80.14, std 14.22, range [53.03, 96.5]

Organism: Parageobacillus thermoglucosidasius (NCBI:txid1426)

Foldseek 3Di:
DDVVVVVCCVVVPDDDDDDWDDDPPDIHDPDDDDFLVVQLVVCLVPDPCCVVCVVVVNSVVSSVVSSVVSVVVGDDDWDWDQDPNDIDTDDDDD

Sequence (94 aa):
MDYKKVLERILMGKQRKIDVGRIDEEYCITVVGIGLDGKVAEVNNVSKYKKWFNFIRLGALSYVLSFLQVLLKYRPVNIQLNIDGEKLVFLMSG